Protein AF-A0A426ZDG4-F1 (afdb_monomer)

Mean predicted aligned error: 16.0 Å

Sequence (59 aa):
MERDFEAKLRLQQPSPAGIGGGKTVQRTNSITFRAPQEHFTIDDFELGKIFGVGSYSKV

Solvent-accessible surface area (backbone atoms only — not comparable to full-atom values): 4447 Å² total; per-residue (Å²): 108,71,69,59,53,57,54,59,66,62,74,77,64,85,80,78,87,80,81,85,78,97,67,81,80,75,84,72,83,72,79,77,86,84,66,88,77,77,91,77,58,76,87,81,58,77,94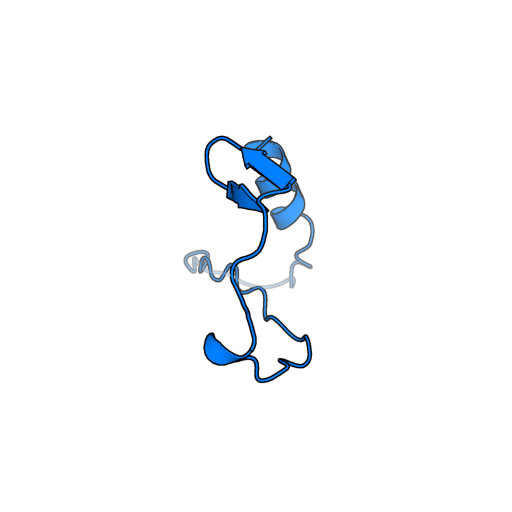,70,84,77,79,46,80,56,99,87,49,72,75

Structure (mmCIF, N/CA/C/O backbone):
data_AF-A0A426ZDG4-F1
#
_entry.id   AF-A0A426ZDG4-F1
#
loop_
_atom_site.group_PDB
_atom_site.id
_atom_site.type_symbol
_atom_site.label_atom_id
_atom_site.label_alt_id
_atom_site.label_comp_id
_atom_site.label_asym_id
_atom_site.label_entity_id
_atom_site.label_seq_id
_atom_site.pdbx_PDB_ins_code
_atom_site.Cartn_x
_atom_site.Cartn_y
_atom_site.Cartn_z
_atom_site.occupancy
_atom_site.B_iso_or_equiv
_atom_site.auth_seq_id
_atom_site.auth_comp_id
_atom_site.auth_asym_id
_atom_site.auth_atom_id
_atom_site.pdbx_PDB_model_num
ATOM 1 N N . MET A 1 1 ? 23.736 5.570 -0.297 1.00 53.91 1 MET A N 1
ATOM 2 C CA . MET A 1 1 ? 22.605 4.782 0.233 1.00 53.91 1 MET A CA 1
ATOM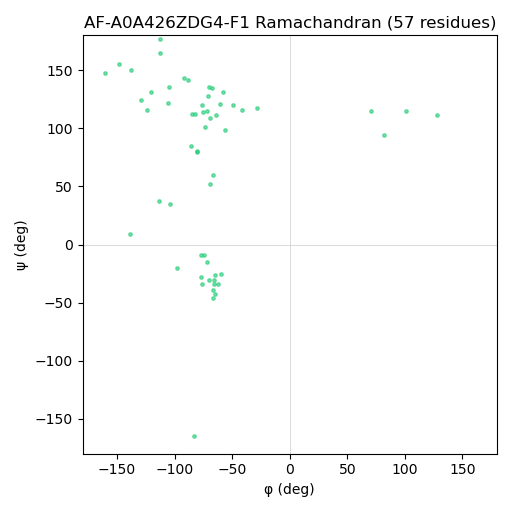 3 C C . MET A 1 1 ? 22.146 3.717 -0.759 1.00 53.91 1 MET A C 1
ATOM 5 O O . MET A 1 1 ? 22.285 2.546 -0.445 1.00 53.91 1 MET A O 1
ATOM 9 N N . GLU A 1 2 ? 21.699 4.067 -1.970 1.00 54.72 2 GLU A N 1
ATOM 10 C CA . GLU A 1 2 ? 21.277 3.059 -2.972 1.00 54.72 2 GLU A CA 1
ATOM 11 C C . GLU A 1 2 ? 22.432 2.159 -3.448 1.00 54.72 2 GLU A C 1
ATOM 13 O O . GLU A 1 2 ? 22.301 0.938 -3.483 1.00 54.72 2 GLU A O 1
ATOM 18 N N . ARG A 1 3 ? 23.609 2.749 -3.704 1.00 60.38 3 ARG A N 1
ATOM 19 C CA . ARG A 1 3 ? 24.817 1.999 -4.100 1.00 60.38 3 ARG A CA 1
ATOM 20 C C . ARG A 1 3 ? 25.302 1.018 -3.027 1.00 60.38 3 ARG A C 1
ATOM 22 O O . ARG A 1 3 ? 25.798 -0.056 -3.352 1.00 60.38 3 ARG A O 1
ATOM 29 N N . ASP A 1 4 ? 25.132 1.373 -1.757 1.00 62.00 4 ASP A N 1
ATOM 30 C CA . ASP A 1 4 ? 25.582 0.561 -0.620 1.00 62.00 4 ASP A CA 1
ATOM 31 C C . ASP A 1 4 ? 24.653 -0.639 -0.388 1.00 62.00 4 ASP A C 1
ATOM 33 O O . ASP A 1 4 ? 25.100 -1.721 -0.005 1.00 62.00 4 ASP A O 1
ATOM 37 N N . PHE A 1 5 ? 23.356 -0.456 -0.655 1.00 68.06 5 PHE A N 1
ATOM 38 C CA . PHE A 1 5 ? 22.354 -1.518 -0.617 1.00 68.06 5 PHE A CA 1
ATOM 39 C C . PHE A 1 5 ? 22.593 -2.548 -1.730 1.00 68.06 5 PHE A C 1
ATOM 41 O O . PHE A 1 5 ? 22.635 -3.752 -1.473 1.00 68.06 5 PHE A O 1
ATOM 48 N N . GLU A 1 6 ? 22.848 -2.077 -2.953 1.00 63.16 6 GLU A N 1
ATOM 49 C CA . GLU A 1 6 ? 23.099 -2.942 -4.110 1.00 63.16 6 GLU A CA 1
ATOM 50 C C . GLU A 1 6 ? 24.404 -3.754 -3.973 1.00 63.16 6 GLU A C 1
ATOM 52 O O . GLU A 1 6 ? 24.478 -4.909 -4.400 1.00 63.16 6 GLU A O 1
ATOM 57 N N . ALA A 1 7 ? 25.434 -3.184 -3.337 1.00 62.50 7 ALA A N 1
ATOM 58 C CA . ALA A 1 7 ? 26.707 -3.863 -3.088 1.00 62.50 7 ALA A CA 1
ATOM 59 C C . ALA A 1 7 ? 26.573 -5.035 -2.098 1.00 62.50 7 ALA A C 1
ATOM 61 O O . ALA A 1 7 ? 27.166 -6.094 -2.309 1.00 62.50 7 ALA A O 1
ATOM 62 N N . LYS A 1 8 ? 25.760 -4.880 -1.045 1.00 63.19 8 LYS A N 1
ATOM 63 C CA . LYS A 1 8 ? 25.521 -5.943 -0.054 1.00 63.19 8 LYS A CA 1
ATOM 64 C C . LYS A 1 8 ? 24.697 -7.100 -0.617 1.00 63.19 8 LYS A C 1
ATOM 66 O O . LYS A 1 8 ? 24.927 -8.240 -0.227 1.00 63.19 8 LYS A O 1
ATOM 71 N N . LEU A 1 9 ? 23.807 -6.830 -1.574 1.00 59.44 9 LEU A N 1
ATOM 72 C CA . LEU A 1 9 ? 23.027 -7.863 -2.263 1.00 59.44 9 LEU A CA 1
ATOM 73 C C . LEU A 1 9 ? 23.911 -8.800 -3.112 1.00 59.44 9 LEU A C 1
ATOM 75 O O . LEU A 1 9 ? 23.603 -9.979 -3.258 1.00 59.44 9 LEU A O 1
ATOM 79 N N . ARG A 1 10 ? 25.034 -8.300 -3.648 1.00 58.69 10 ARG A N 1
ATOM 80 C CA . ARG A 1 10 ? 25.959 -9.077 -4.496 1.00 58.69 10 ARG A CA 1
ATOM 81 C C . ARG A 1 10 ? 26.863 -10.045 -3.730 1.00 58.69 10 ARG A C 1
ATOM 83 O O . ARG A 1 10 ? 27.273 -11.048 -4.305 1.00 58.69 10 ARG A O 1
ATOM 90 N N . LEU A 1 11 ? 27.189 -9.766 -2.466 1.00 55.84 11 LEU A N 1
ATOM 91 C CA . LEU A 1 11 ? 28.159 -10.568 -1.702 1.00 55.84 11 LEU A CA 1
ATOM 92 C C . LEU A 1 11 ? 27.627 -11.936 -1.238 1.00 55.84 11 LEU A C 1
ATOM 94 O O . LEU A 1 11 ? 28.404 -12.750 -0.750 1.00 55.84 11 LEU A O 1
ATOM 98 N N . GLN A 1 12 ? 26.328 -12.205 -1.388 1.00 49.88 12 GLN A N 1
ATOM 99 C CA . GLN A 1 12 ? 25.678 -13.420 -0.888 1.00 49.88 12 GLN A CA 1
ATOM 100 C C . GLN A 1 12 ? 25.377 -14.446 -1.999 1.00 49.88 12 GLN A C 1
ATOM 102 O O . GLN A 1 12 ? 24.369 -15.144 -1.947 1.00 49.88 12 GLN A O 1
ATOM 107 N N . GLN A 1 13 ? 26.235 -14.552 -3.021 1.00 54.75 13 GLN A N 1
ATOM 108 C CA . GLN A 1 13 ? 26.204 -15.669 -3.974 1.00 54.75 13 GLN A CA 1
ATOM 109 C C . GLN A 1 13 ? 27.369 -16.635 -3.705 1.00 54.75 13 GLN A C 1
ATOM 111 O O . GLN A 1 13 ? 28.524 -16.218 -3.793 1.00 54.75 13 GLN A O 1
ATOM 116 N N . PRO A 1 14 ? 27.120 -17.929 -3.421 1.00 51.16 14 PRO A N 1
ATOM 117 C CA . PRO A 1 14 ? 28.165 -18.938 -3.496 1.00 51.16 14 PRO A CA 1
ATOM 118 C C . PRO A 1 14 ? 28.430 -19.240 -4.978 1.00 51.16 14 PRO A C 1
ATOM 120 O O . PRO A 1 14 ? 27.553 -19.745 -5.677 1.00 51.16 14 PRO A O 1
ATOM 123 N N . SER A 1 15 ? 29.624 -18.911 -5.478 1.00 49.56 15 SER A N 1
ATOM 124 C CA . SER A 1 15 ? 30.049 -19.299 -6.830 1.00 49.56 15 SER A CA 1
ATOM 125 C C . SER A 1 15 ? 30.058 -20.826 -6.964 1.00 49.56 15 SER A C 1
ATOM 127 O O . SER A 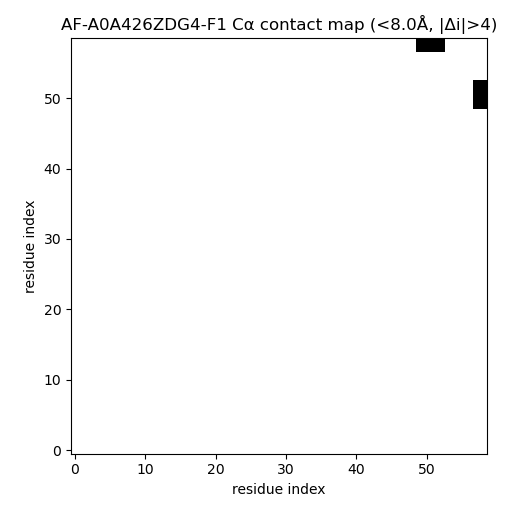1 15 ? 30.823 -21.474 -6.245 1.00 49.56 15 SER A O 1
ATOM 129 N N . PRO A 1 16 ? 29.300 -21.432 -7.897 1.00 44.25 16 PRO A N 1
ATOM 130 C CA . PRO A 1 16 ? 29.585 -22.789 -8.308 1.00 44.25 16 PRO A CA 1
ATOM 131 C C . PRO A 1 16 ? 30.804 -22.727 -9.229 1.00 44.25 16 PRO A C 1
ATOM 133 O O . PRO A 1 16 ? 30.820 -22.038 -10.251 1.00 44.25 16 PRO A O 1
ATOM 136 N N . ALA A 1 17 ? 31.865 -23.417 -8.833 1.00 48.28 17 ALA A N 1
ATOM 137 C CA . ALA A 1 17 ? 32.974 -23.695 -9.721 1.00 48.28 17 ALA A CA 1
ATOM 138 C C . ALA A 1 17 ? 32.458 -24.451 -10.958 1.00 48.28 17 ALA A C 1
ATOM 140 O O . ALA A 1 17 ? 31.765 -25.457 -10.817 1.00 48.28 17 ALA A O 1
ATOM 141 N N . GLY A 1 18 ? 32.842 -24.002 -12.155 1.00 44.22 18 GLY A N 1
ATOM 142 C CA . GLY A 1 18 ? 32.871 -24.870 -13.331 1.00 44.22 18 GLY A CA 1
ATOM 143 C C . GLY A 1 18 ? 32.145 -24.374 -14.581 1.00 44.22 18 GLY A C 1
ATOM 144 O O . GLY A 1 18 ? 30.929 -24.441 -14.682 1.00 44.22 18 GLY A O 1
ATOM 145 N N . ILE A 1 19 ? 32.974 -24.074 -15.586 1.00 39.62 19 ILE A N 1
ATOM 146 C CA . ILE A 1 19 ? 32.748 -24.305 -17.023 1.00 39.62 19 ILE A CA 1
ATOM 147 C C . ILE A 1 19 ? 31.883 -23.264 -17.760 1.00 39.62 19 ILE A C 1
ATOM 149 O O . ILE A 1 19 ? 30.673 -23.383 -17.891 1.00 39.62 19 ILE A O 1
ATOM 153 N N . GLY A 1 20 ? 32.594 -22.299 -18.354 1.00 41.81 20 GLY A N 1
ATOM 154 C CA . GLY A 1 20 ? 32.587 -22.088 -19.807 1.00 41.81 20 GLY A CA 1
ATOM 155 C C . GLY A 1 20 ? 31.322 -21.528 -20.466 1.00 41.81 20 GLY A C 1
ATOM 156 O O . GLY A 1 20 ? 30.330 -22.224 -20.642 1.00 41.81 20 GLY A O 1
ATOM 157 N N . GLY A 1 21 ? 31.458 -20.318 -21.015 1.00 38.19 21 GLY A N 1
ATOM 158 C CA . GLY A 1 21 ? 30.623 -19.826 -22.113 1.00 38.19 21 GLY A CA 1
ATOM 159 C C . GLY A 1 21 ? 29.517 -18.877 -21.670 1.00 38.19 21 GLY A C 1
ATOM 160 O O . GLY A 1 21 ? 28.597 -19.259 -20.955 1.00 38.19 21 GLY A O 1
ATOM 161 N N . GLY A 1 22 ? 29.634 -17.624 -22.118 1.00 48.78 22 GLY A N 1
ATOM 162 C CA . GLY A 1 22 ? 28.770 -16.502 -21.771 1.00 48.78 22 GLY A CA 1
ATOM 163 C C . GLY A 1 22 ? 27.287 -16.856 -21.720 1.00 48.78 22 GLY A C 1
ATOM 164 O O . GLY A 1 22 ? 26.663 -17.165 -22.731 1.00 48.78 22 GLY A O 1
ATOM 165 N N . LYS A 1 23 ? 26.716 -16.745 -20.524 1.00 43.53 23 LYS A N 1
ATOM 166 C CA . LYS A 1 23 ? 25.277 -16.654 -20.323 1.00 43.53 23 LYS A CA 1
ATOM 167 C C . LYS A 1 23 ? 25.012 -15.384 -19.545 1.00 43.53 23 LYS A C 1
ATOM 169 O O . LYS A 1 23 ? 25.479 -15.208 -18.423 1.00 43.53 23 LYS A O 1
ATOM 174 N N . THR A 1 24 ? 24.312 -14.487 -20.223 1.00 48.91 24 THR A N 1
ATOM 175 C CA . THR A 1 24 ? 23.666 -13.280 -19.724 1.00 48.91 24 THR A CA 1
ATOM 176 C C . THR A 1 24 ? 23.263 -13.470 -18.268 1.00 48.91 24 THR A C 1
ATOM 178 O O . THR A 1 24 ? 22.472 -14.363 -17.968 1.00 48.91 24 THR A O 1
ATOM 181 N N . VAL A 1 25 ? 23.831 -12.660 -17.370 1.00 50.19 25 VAL A N 1
ATOM 182 C CA . VAL A 1 25 ? 23.456 -12.624 -15.953 1.00 50.19 25 VAL A CA 1
ATOM 183 C C . VAL A 1 25 ? 21.958 -12.342 -15.899 1.00 50.19 25 VAL A C 1
ATOM 185 O O . VAL A 1 25 ? 21.526 -11.204 -16.092 1.00 50.19 25 VAL A O 1
ATOM 188 N N . GLN A 1 26 ? 21.149 -13.389 -15.728 1.00 51.53 26 GLN A N 1
ATOM 189 C CA . GLN A 1 26 ? 19.717 -13.234 -15.561 1.00 51.53 26 GLN A CA 1
ATOM 190 C C . GLN A 1 26 ? 19.515 -12.468 -14.260 1.00 51.53 26 GLN A C 1
ATOM 192 O O . GLN A 1 26 ? 19.818 -12.959 -13.176 1.00 51.53 26 GLN A O 1
ATOM 197 N N . ARG A 1 27 ? 19.044 -11.224 -14.386 1.00 54.75 27 ARG A N 1
ATOM 198 C CA . ARG A 1 27 ? 18.630 -10.356 -13.278 1.00 54.75 27 ARG A CA 1
ATOM 199 C C . ARG A 1 27 ? 17.347 -10.880 -12.630 1.00 54.75 27 ARG A C 1
ATOM 201 O O . ARG A 1 27 ? 16.380 -10.146 -12.462 1.00 54.75 27 ARG A O 1
ATOM 208 N N . THR A 1 28 ? 17.311 -12.146 -12.249 1.00 57.62 28 THR A N 1
ATOM 209 C CA . THR A 1 28 ? 16.322 -12.631 -11.299 1.00 57.62 28 THR A CA 1
ATOM 210 C C . THR A 1 28 ? 16.818 -12.252 -9.912 1.00 57.62 28 THR A C 1
ATOM 212 O O . THR A 1 28 ? 17.377 -13.068 -9.186 1.00 57.62 28 THR A O 1
ATOM 215 N N . ASN A 1 29 ? 16.606 -10.983 -9.543 1.00 59.22 29 ASN A N 1
ATOM 216 C CA . ASN A 1 29 ? 16.546 -10.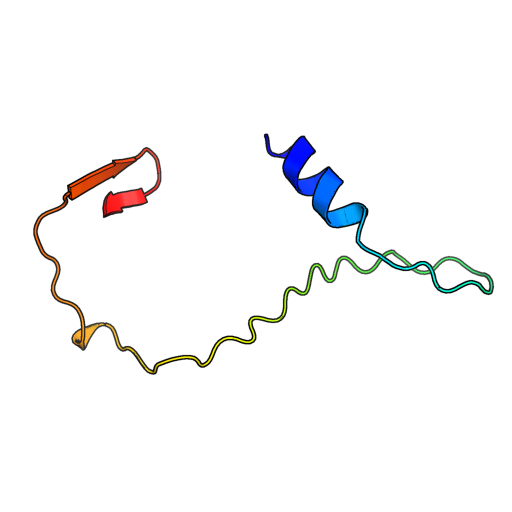544 -8.147 1.00 59.22 29 ASN A CA 1
ATOM 217 C C . ASN A 1 29 ? 15.291 -11.166 -7.505 1.00 59.22 29 ASN A C 1
ATOM 219 O O . ASN A 1 29 ? 14.355 -10.470 -7.121 1.00 59.22 29 ASN A O 1
ATOM 223 N N . SER A 1 30 ? 15.212 -12.496 -7.477 1.00 67.06 30 SER A N 1
ATOM 224 C CA . SER A 1 30 ? 14.065 -13.218 -6.952 1.00 67.06 30 SER A CA 1
ATOM 225 C C . SER A 1 30 ? 14.247 -13.378 -5.450 1.00 67.06 30 SER A C 1
ATOM 227 O O . SER A 1 30 ? 14.736 -14.403 -4.974 1.00 67.06 30 SER A O 1
ATOM 229 N N . ILE A 1 31 ? 13.856 -12.364 -4.683 1.00 69.88 31 ILE A N 1
ATOM 230 C CA . ILE A 1 31 ? 13.514 -12.615 -3.28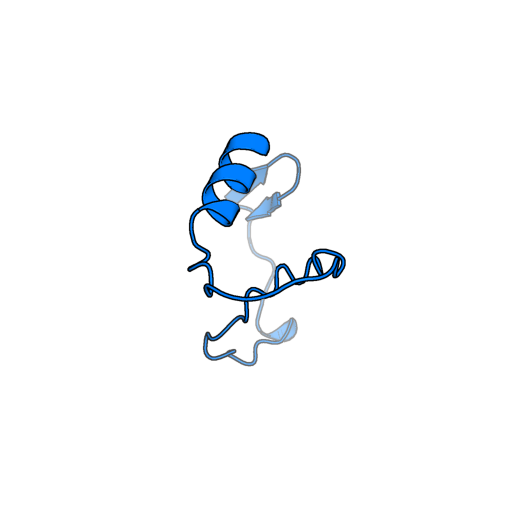6 1.00 69.88 31 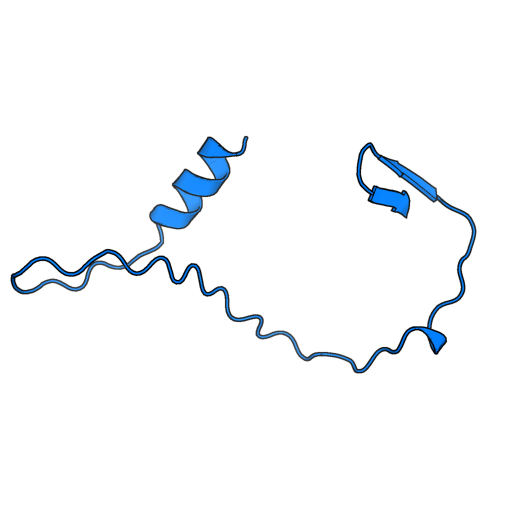ILE A CA 1
ATOM 231 C C . ILE A 1 31 ? 12.178 -13.360 -3.293 1.00 69.88 31 ILE A C 1
ATOM 233 O O . ILE A 1 31 ? 11.168 -12.866 -3.785 1.00 69.88 31 ILE A O 1
ATOM 237 N N . THR A 1 32 ? 12.183 -14.608 -2.833 1.00 71.44 32 THR A N 1
ATOM 238 C CA . THR A 1 32 ? 10.934 -15.352 -2.653 1.00 71.44 32 THR A CA 1
ATOM 239 C C . THR A 1 32 ? 10.385 -14.973 -1.290 1.00 71.44 32 THR A C 1
ATOM 241 O O . THR A 1 32 ? 10.993 -15.303 -0.272 1.00 71.44 32 THR A O 1
ATOM 244 N N . PHE A 1 33 ? 9.257 -14.270 -1.262 1.00 68.94 33 PHE A N 1
ATOM 245 C CA . PHE A 1 33 ? 8.568 -13.976 -0.014 1.00 68.94 33 PHE A CA 1
ATOM 246 C C . PHE A 1 33 ? 7.980 -15.279 0.541 1.00 68.94 33 PHE A C 1
ATOM 248 O O . PHE A 1 33 ? 7.064 -15.855 -0.039 1.00 68.94 33 PHE A O 1
ATOM 255 N N . ARG A 1 34 ? 8.570 -15.780 1.630 1.00 73.19 34 ARG A N 1
ATOM 256 C CA . ARG A 1 34 ? 8.181 -17.029 2.304 1.00 73.19 34 ARG A CA 1
ATOM 257 C C . ARG A 1 34 ? 7.625 -16.759 3.703 1.00 73.19 34 ARG A C 1
ATOM 259 O O . ARG A 1 34 ? 7.925 -17.505 4.629 1.00 73.19 34 ARG A O 1
ATOM 266 N N . ALA A 1 35 ? 6.868 -15.680 3.875 1.00 74.81 35 ALA A N 1
ATOM 267 C CA . ALA A 1 35 ? 6.060 -15.522 5.079 1.00 74.81 35 ALA A CA 1
ATOM 268 C C . ALA A 1 35 ? 4.663 -16.102 4.812 1.00 74.81 35 ALA A C 1
ATOM 270 O O . ALA A 1 35 ? 4.169 -15.967 3.686 1.00 74.81 35 ALA A O 1
ATOM 271 N N . PRO A 1 36 ? 4.028 -16.743 5.807 1.00 77.81 36 PRO A N 1
ATOM 272 C CA . PRO A 1 36 ? 2.600 -17.020 5.756 1.00 77.81 36 PRO A CA 1
ATOM 273 C C . PRO A 1 36 ? 1.861 -15.730 5.383 1.00 77.81 36 PRO A C 1
ATOM 275 O O . PRO A 1 36 ? 2.023 -14.714 6.056 1.00 77.81 36 PRO A O 1
ATOM 278 N N . GLN A 1 37 ? 1.132 -15.736 4.267 1.00 75.31 37 GLN A N 1
ATOM 279 C CA . GLN A 1 37 ? 0.277 -14.608 3.918 1.00 75.31 37 GLN A CA 1
ATOM 280 C C . GLN A 1 37 ? -1.026 -14.769 4.684 1.00 75.31 37 GLN A C 1
ATOM 282 O O . GLN A 1 37 ? -1.783 -15.705 4.438 1.00 75.31 37 GLN A O 1
ATOM 287 N N . GLU A 1 38 ? -1.266 -13.868 5.626 1.00 82.44 38 GLU A N 1
ATOM 288 C CA . GLU A 1 38 ? -2.596 -13.700 6.190 1.00 82.44 38 GLU A CA 1
ATOM 289 C C . GLU A 1 38 ? -3.496 -13.068 5.120 1.00 82.44 38 GLU A C 1
ATOM 291 O O . GLU A 1 38 ? -3.086 -12.160 4.389 1.00 82.44 38 GLU A O 1
ATOM 296 N N . HIS A 1 39 ? -4.708 -13.601 4.977 1.00 85.56 39 HIS A N 1
ATOM 297 C CA . HIS A 1 39 ? -5.671 -13.137 3.985 1.00 85.56 39 HIS A CA 1
ATOM 298 C C . HIS A 1 39 ? -6.371 -11.878 4.495 1.00 85.56 39 HIS A C 1
ATOM 300 O O . HIS A 1 39 ? -7.486 -11.955 4.997 1.00 85.56 39 HIS A O 1
ATOM 306 N N . PHE A 1 40 ? -5.704 -10.734 4.371 1.00 89.12 40 PHE A N 1
ATOM 307 C CA . PHE A 1 40 ? -6.323 -9.439 4.620 1.00 89.12 40 PHE A CA 1
ATOM 308 C C . PHE A 1 40 ? -6.972 -8.883 3.353 1.00 89.12 40 PHE A C 1
ATOM 310 O O . PHE A 1 40 ? -6.435 -8.984 2.247 1.00 89.12 40 PHE A O 1
ATOM 317 N N . THR A 1 41 ? -8.117 -8.250 3.538 1.00 93.31 41 THR A N 1
ATOM 318 C CA . THR A 1 41 ? -8.855 -7.475 2.548 1.00 93.31 41 THR A CA 1
ATOM 319 C C . THR A 1 41 ? -8.848 -6.002 2.949 1.00 93.31 41 THR A C 1
ATOM 321 O O . THR A 1 41 ? -8.507 -5.653 4.076 1.00 93.31 41 THR A O 1
ATOM 324 N N . ILE A 1 42 ? -9.197 -5.104 2.025 1.00 89.75 42 ILE A N 1
ATOM 325 C CA . ILE A 1 42 ? -9.260 -3.672 2.352 1.00 89.75 42 ILE A CA 1
ATOM 326 C C . ILE A 1 42 ? -10.360 -3.363 3.377 1.00 89.75 42 ILE A C 1
ATOM 328 O O . ILE A 1 42 ? -10.222 -2.416 4.141 1.00 89.75 42 ILE A O 1
ATOM 332 N N . ASP A 1 43 ? -11.402 -4.193 3.422 1.00 95.88 43 ASP A N 1
ATOM 333 C CA . ASP A 1 43 ? -12.544 -4.039 4.324 1.00 95.88 43 ASP A CA 1
ATOM 334 C C . ASP A 1 43 ? -12.181 -4.352 5.787 1.00 95.88 43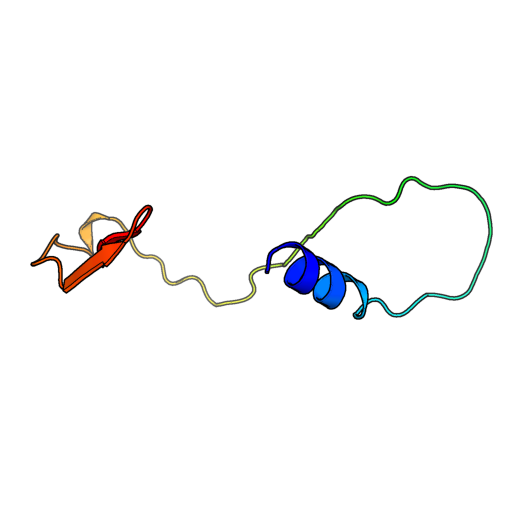 ASP A C 1
ATOM 336 O O . ASP A 1 43 ? -12.909 -3.964 6.697 1.00 95.88 43 ASP A O 1
ATOM 340 N N . ASP A 1 44 ? -11.030 -4.995 6.026 1.00 95.06 44 ASP A N 1
ATOM 341 C CA . ASP A 1 44 ? -10.489 -5.240 7.369 1.00 95.06 44 ASP A CA 1
ATOM 342 C C . ASP A 1 44 ? -9.832 -3.988 7.983 1.00 95.06 44 ASP A C 1
ATOM 344 O O . ASP A 1 44 ? -9.460 -3.993 9.160 1.00 95.06 44 ASP A O 1
ATOM 348 N N . PHE A 1 45 ? -9.661 -2.915 7.201 1.00 92.44 45 PHE A N 1
ATOM 349 C CA . PHE A 1 45 ? -8.982 -1.695 7.630 1.00 92.44 45 PHE A CA 1
ATOM 350 C C . PHE A 1 45 ? -9.889 -0.470 7.539 1.00 92.44 45 PHE A C 1
ATOM 352 O O . PHE A 1 45 ? -10.448 -0.146 6.493 1.00 92.44 45 PHE A O 1
ATOM 359 N N . GLU A 1 46 ? -9.924 0.303 8.621 1.00 95.06 46 GLU A N 1
ATOM 360 C CA . GLU A 1 46 ? -10.524 1.634 8.638 1.00 95.06 46 GLU A CA 1
ATOM 361 C C . GLU A 1 46 ? -9.433 2.707 8.644 1.00 95.06 46 GLU A C 1
ATOM 363 O O . GLU A 1 46 ? -8.450 2.628 9.388 1.00 95.06 46 GLU A O 1
ATOM 368 N N . LEU A 1 47 ? -9.602 3.744 7.818 1.00 92.62 47 LEU A N 1
ATOM 369 C CA . LEU A 1 47 ? -8.649 4.848 7.774 1.00 92.62 47 LEU A CA 1
ATOM 370 C C . LEU A 1 47 ? -8.794 5.728 9.024 1.00 92.62 47 LEU A C 1
ATOM 372 O O . LEU A 1 47 ? -9.689 6.567 9.118 1.00 92.62 47 LEU A O 1
ATOM 376 N N . GLY A 1 48 ? -7.884 5.532 9.975 1.00 92.44 48 GLY A N 1
ATOM 377 C CA . GLY A 1 48 ? -7.792 6.315 11.203 1.00 92.44 48 GLY A CA 1
ATOM 378 C C . GLY A 1 48 ? -7.027 7.636 11.055 1.00 92.44 48 GLY A C 1
ATOM 379 O O . GLY A 1 48 ? -6.756 8.140 9.963 1.00 92.44 48 GLY A O 1
ATOM 380 N N . LYS A 1 49 ? -6.652 8.216 12.201 1.00 96.56 49 LYS A N 1
ATOM 381 C CA . LYS A 1 49 ? -5.813 9.419 12.247 1.00 96.56 49 LYS A CA 1
ATOM 382 C C . LYS A 1 49 ? -4.405 9.100 11.736 1.00 96.56 49 LYS A C 1
ATOM 384 O O . LYS A 1 49 ? -3.797 8.139 12.183 1.00 96.56 49 LYS A O 1
ATOM 389 N N . ILE A 1 50 ? -3.871 9.967 10.880 1.00 96.12 50 ILE A N 1
ATOM 390 C CA . ILE A 1 50 ? -2.483 9.891 10.408 1.00 96.12 50 ILE A CA 1
ATOM 391 C C . ILE A 1 50 ? -1.535 10.267 11.552 1.00 96.12 50 ILE A C 1
ATOM 393 O O . ILE A 1 50 ? -1.669 11.332 12.164 1.00 96.12 50 ILE A O 1
ATOM 397 N N . PHE A 1 51 ? -0.558 9.407 11.808 1.00 96.56 51 PHE A N 1
ATOM 398 C CA . PHE A 1 51 ? 0.484 9.577 12.814 1.00 96.56 51 PHE A C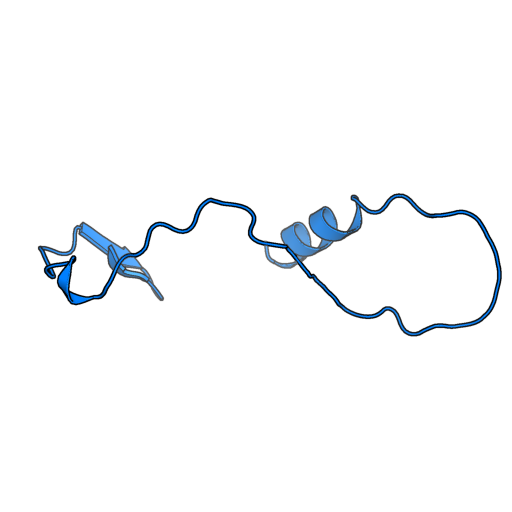A 1
ATOM 399 C C . PHE A 1 51 ? 1.796 10.102 12.227 1.00 96.56 51 PHE A C 1
ATOM 401 O O . PHE A 1 51 ? 2.597 10.682 12.959 1.00 96.56 51 PHE A O 1
ATOM 408 N N . GLY A 1 52 ? 2.015 9.963 10.917 1.00 97.38 52 GLY A N 1
ATOM 409 C CA . GLY A 1 52 ? 3.208 10.498 10.264 1.00 97.38 52 GLY A CA 1
ATOM 410 C C . GLY A 1 52 ? 3.068 10.667 8.756 1.00 97.38 52 GLY A C 1
ATOM 411 O O . GLY A 1 52 ? 2.391 9.896 8.081 1.00 97.38 52 GLY A O 1
ATOM 412 N N . VAL A 1 53 ? 3.748 11.682 8.214 1.00 97.62 53 VAL A N 1
ATOM 413 C CA . VAL A 1 53 ? 3.805 11.958 6.772 1.00 97.62 53 VAL A CA 1
ATOM 414 C C . VAL A 1 53 ? 5.260 12.129 6.353 1.00 97.62 53 VAL A C 1
ATOM 416 O O . VAL A 1 53 ? 5.973 12.970 6.893 1.00 97.62 53 VAL A O 1
ATOM 419 N N . GLY A 1 54 ? 5.687 11.334 5.379 1.00 97.06 54 GLY A N 1
ATOM 420 C CA . GLY A 1 54 ? 6.957 11.477 4.677 1.00 97.06 54 GLY A CA 1
ATOM 421 C C . GLY A 1 54 ? 6.739 11.867 3.216 1.00 97.06 54 GLY A C 1
ATOM 422 O O . GLY A 1 54 ? 5.609 11.928 2.733 1.00 97.06 54 GLY A O 1
ATOM 423 N N . SER A 1 55 ? 7.832 12.090 2.486 1.00 96.44 55 SER A N 1
ATOM 424 C CA . SER A 1 55 ? 7.783 12.531 1.083 1.00 96.44 55 SER A CA 1
ATOM 425 C C . SER A 1 55 ? 7.041 11.565 0.151 1.00 96.44 55 SER A C 1
ATOM 427 O O . SER A 1 55 ? 6.515 11.994 -0.869 1.00 96.44 55 SER A O 1
ATOM 429 N N . TYR A 1 56 ? 6.980 10.277 0.507 1.00 96.31 56 TYR A N 1
ATOM 430 C CA . TYR A 1 56 ? 6.360 9.225 -0.307 1.00 96.31 56 TYR A CA 1
ATOM 431 C C . TYR A 1 56 ? 5.529 8.222 0.507 1.00 96.31 56 TYR A C 1
ATOM 433 O O . TYR A 1 56 ? 5.118 7.196 -0.027 1.00 96.31 56 TYR A O 1
ATOM 441 N N . SER A 1 57 ? 5.292 8.472 1.798 1.00 93.56 57 SER A N 1
ATOM 442 C CA . SER A 1 57 ? 4.595 7.524 2.675 1.00 93.56 57 SER A CA 1
ATOM 443 C C . SER A 1 57 ? 3.793 8.229 3.761 1.00 93.56 57 SER A C 1
ATOM 445 O O . SER A 1 57 ? 4.100 9.356 4.151 1.00 93.5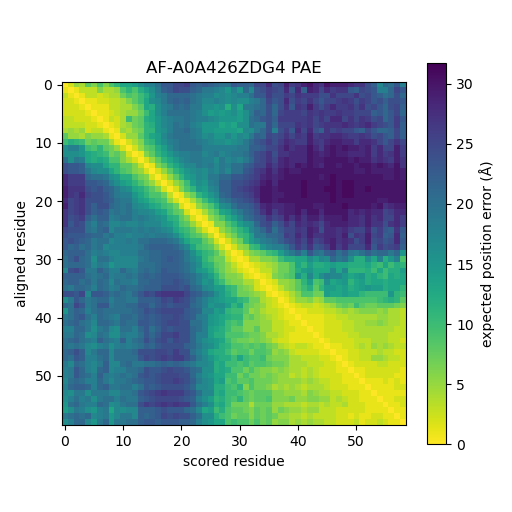6 57 SER A O 1
ATOM 447 N N . LYS A 1 58 ? 2.761 7.549 4.261 1.00 95.81 58 LYS A N 1
ATOM 448 C CA . LYS A 1 58 ? 1.964 7.965 5.417 1.00 95.81 58 LYS A CA 1
ATOM 449 C C . LYS A 1 58 ? 1.687 6.746 6.285 1.00 95.81 58 LYS A C 1
ATOM 451 O O . LYS A 1 58 ? 1.640 5.635 5.758 1.00 95.81 58 LYS A O 1
ATOM 456 N N . VAL A 1 59 ? 1.543 6.975 7.582 1.00 91.62 59 VAL A N 1
ATOM 457 C CA . VAL A 1 59 ? 1.184 5.970 8.589 1.00 91.62 59 VAL A CA 1
ATOM 458 C C . VAL A 1 59 ? 0.156 6.557 9.532 1.00 91.62 59 VAL A C 1
ATOM 460 O O . VAL A 1 59 ? 0.284 7.768 9.833 1.00 91.62 59 VAL A O 1
#

Secondary structure (DSSP, 8-state):
-HHHHHHHHHTT--PPP-----------------S------GGG--------B-SS-B-

Organism: Ensete ventricosum (NCBI:txid4639)

pLDDT: mean 70.77, std 19.6, range [38.19, 97.62]

Radius of gyration: 20.11 Å; Cα contacts (8 Å, |Δi|>4): 8; chains: 1; bounding box: 46×37×35 Å

Foldseek 3Di:
DVVVVVVVLVVPDDDDDDDDDDDDPPPCPPPDPPDPDDDDDPVVDDDDDWPDDDPPDTD